Protein AF-A0A0B8ZI73-F1 (afdb_monomer_lite)

pLDDT: mean 83.58, std 16.81, range [36.66, 97.69]

Sequence (131 aa):
MQPEQAAFRKLLGKFYHRPPGGESRVDVIFRLRALMDTVSLHYGGRLVMIVAHQVVVLCLRYVIENLSEEQVLAIDREGDVANCAVTEYRLDAAQGRDGKLVLARYDVTAPLTEQATRVTSAPDQIVAARG

InterPro domains:
  IPR013078 Histidine phosphatase superfamily, clade-1 [PF00300] (16-94)
  IPR029033 Histidine phosphatase superfamily [G3DSA:3.40.50.1240] (2-121)
  IPR029033 Histidine phosphatase superfamily [SSF53254] (8-112)

Secondary structure (DSSP, 8-state):
--HHHHHHHHHHHHHH---TTS--HHHHHHHHHHHHHHHHHHHTTS-------HHHHHHHHHHHHT--HHHHHHHHHH-PPPTT-EEEEEEETTSSSS-EEEEEEEEE-TTSTTTTPPP--PPPP------

Structure (mmCIF, N/CA/C/O backbone):
data_AF-A0A0B8ZI73-F1
#
_entry.id   AF-A0A0B8ZI73-F1
#
loop_
_atom_site.group_PDB
_atom_site.id
_atom_site.type_symbol
_atom_site.label_atom_id
_atom_site.label_alt_id
_atom_site.label_comp_id
_atom_site.label_asym_id
_atom_site.label_entity_id
_atom_site.label_seq_id
_atom_site.pdbx_PDB_ins_code
_atom_site.Cartn_x
_atom_site.Cartn_y
_atom_site.Cartn_z
_atom_site.occupancy
_atom_site.B_iso_or_equiv
_atom_site.auth_seq_id
_atom_site.auth_comp_id
_atom_site.auth_asym_id
_atom_site.auth_atom_id
_atom_site.pdbx_PDB_model_num
ATOM 1 N N . MET A 1 1 ? 10.887 2.075 -25.415 1.00 60.12 1 MET A N 1
ATOM 2 C CA . MET A 1 1 ? 11.754 1.916 -24.224 1.00 60.12 1 MET A CA 1
ATOM 3 C C . MET A 1 1 ? 13.194 1.882 -24.711 1.00 60.12 1 MET A C 1
ATOM 5 O O . MET A 1 1 ? 13.459 1.120 -25.631 1.00 60.12 1 MET A O 1
ATOM 9 N N . GLN A 1 2 ? 14.092 2.714 -24.177 1.00 76.12 2 GLN A N 1
ATOM 10 C CA . GLN A 1 2 ? 15.523 2.621 -24.506 1.00 76.12 2 GLN A CA 1
ATOM 11 C C . GLN A 1 2 ? 16.070 1.263 -24.005 1.00 76.12 2 GLN A C 1
ATOM 13 O O . GLN A 1 2 ? 15.665 0.847 -22.915 1.00 76.12 2 GLN A O 1
ATOM 18 N N . PRO A 1 3 ? 16.945 0.555 -24.747 1.00 76.75 3 PRO A N 1
ATOM 19 C CA . PRO A 1 3 ? 17.412 -0.793 -24.380 1.00 76.75 3 PRO A CA 1
ATOM 20 C C . PRO A 1 3 ? 18.024 -0.870 -22.977 1.00 76.75 3 PRO A C 1
ATOM 22 O O . PRO A 1 3 ? 17.778 -1.812 -22.226 1.00 76.75 3 PRO A O 1
ATOM 25 N N . GLU A 1 4 ? 18.752 0.176 -22.597 1.00 78.56 4 GLU A N 1
ATOM 26 C CA . GLU A 1 4 ? 19.374 0.325 -21.285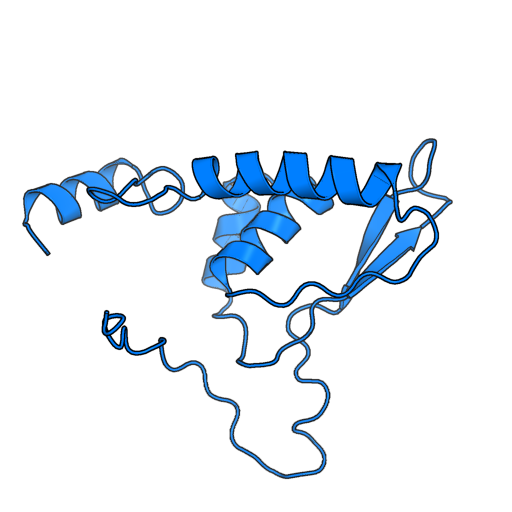 1.00 78.56 4 GLU A CA 1
ATOM 27 C C . GLU A 1 4 ? 18.338 0.334 -20.144 1.00 78.56 4 GLU A C 1
ATOM 29 O O . GLU A 1 4 ? 18.522 -0.329 -19.128 1.00 78.56 4 GLU A O 1
ATOM 34 N N . GLN A 1 5 ? 17.179 0.972 -20.340 1.00 76.88 5 GLN A N 1
ATOM 35 C CA . GLN A 1 5 ? 16.095 0.990 -19.348 1.00 76.88 5 GLN A CA 1
ATOM 36 C C . GLN A 1 5 ? 15.440 -0.379 -19.159 1.00 76.88 5 GLN A C 1
ATOM 38 O O . GLN A 1 5 ? 15.055 -0.740 -18.047 1.00 76.88 5 GLN A O 1
ATOM 43 N N . ALA A 1 6 ? 15.325 -1.163 -20.233 1.00 70.69 6 ALA A N 1
ATOM 44 C CA . ALA A 1 6 ? 14.832 -2.532 -20.137 1.00 70.69 6 ALA A CA 1
ATOM 45 C C . ALA A 1 6 ? 15.824 -3.426 -19.371 1.00 70.69 6 ALA A C 1
ATOM 47 O O . ALA A 1 6 ? 15.402 -4.237 -18.545 1.00 70.69 6 ALA A O 1
ATOM 48 N N . ALA A 1 7 ? 17.130 -3.237 -19.590 1.00 76.31 7 ALA A N 1
ATOM 49 C CA . ALA A 1 7 ? 18.179 -3.931 -18.847 1.00 76.31 7 ALA A CA 1
ATOM 50 C C . ALA A 1 7 ? 18.170 -3.555 -17.355 1.00 76.31 7 ALA A C 1
ATOM 52 O O . ALA A 1 7 ? 18.152 -4.445 -16.504 1.00 76.31 7 ALA A O 1
ATOM 53 N N . PHE A 1 8 ? 18.072 -2.261 -17.029 1.00 77.12 8 PHE A N 1
ATOM 54 C CA . PHE A 1 8 ? 17.9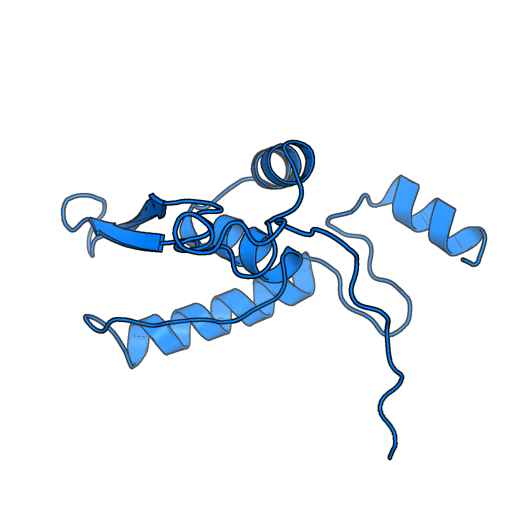56 -1.794 -15.644 1.00 77.12 8 PHE A CA 1
ATOM 55 C C . PHE A 1 8 ? 16.710 -2.331 -14.946 1.00 77.12 8 PHE A C 1
ATOM 57 O O . PHE A 1 8 ? 16.798 -2.798 -13.813 1.00 77.12 8 PHE A O 1
ATOM 64 N N . ARG A 1 9 ? 15.554 -2.330 -15.618 1.00 78.62 9 ARG A N 1
ATOM 65 C CA . ARG A 1 9 ? 14.322 -2.896 -15.055 1.00 78.62 9 ARG A CA 1
ATOM 66 C C . ARG A 1 9 ?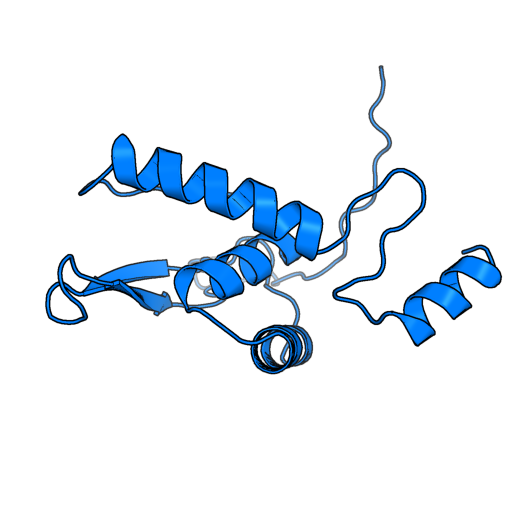 14.434 -4.401 -14.813 1.00 78.62 9 ARG A C 1
ATOM 68 O O . ARG A 1 9 ? 13.883 -4.897 -13.835 1.00 78.62 9 ARG A O 1
ATOM 75 N N . LYS A 1 10 ? 15.138 -5.128 -15.685 1.00 78.81 10 LYS A N 1
ATOM 76 C CA . LYS A 1 10 ? 15.393 -6.564 -15.508 1.00 78.81 10 LYS A CA 1
ATOM 77 C C . LYS A 1 10 ? 16.317 -6.834 -14.317 1.00 78.81 10 LYS A C 1
ATOM 79 O O . LYS A 1 10 ? 16.099 -7.811 -13.613 1.00 78.81 10 LYS A O 1
ATOM 84 N N . LEU A 1 11 ? 17.312 -5.974 -14.095 1.00 78.00 11 LEU A N 1
ATOM 85 C CA . LEU A 1 11 ? 18.271 -6.094 -12.996 1.00 78.00 11 LEU A CA 1
ATOM 86 C C . LEU A 1 11 ? 17.661 -5.719 -11.637 1.00 78.00 11 LEU A C 1
ATOM 88 O O . LEU A 1 11 ? 17.827 -6.449 -10.669 1.00 78.00 11 LEU A O 1
ATOM 92 N N . LEU A 1 12 ? 16.965 -4.581 -11.571 1.00 79.81 12 LEU A N 1
ATOM 93 C CA . LEU A 1 12 ? 16.435 -4.007 -10.326 1.00 79.81 12 LEU A CA 1
ATOM 94 C C . LEU A 1 12 ? 15.047 -4.541 -9.948 1.00 79.81 12 LEU A C 1
ATOM 96 O O . LEU A 1 12 ? 14.584 -4.338 -8.829 1.00 79.81 12 LEU A O 1
ATOM 100 N N . GLY A 1 13 ? 14.354 -5.185 -10.887 1.00 85.31 13 GLY A N 1
ATOM 101 C CA . GLY A 1 13 ? 12.977 -5.624 -10.696 1.00 85.31 13 GLY A CA 1
ATOM 102 C C . GLY A 1 13 ? 11.971 -4.467 -10.647 1.00 85.31 13 GLY A C 1
ATOM 103 O O . GLY A 1 13 ? 12.309 -3.283 -10.691 1.00 85.31 13 GLY A O 1
ATOM 104 N N . LYS A 1 14 ? 10.679 -4.815 -10.574 1.00 82.75 14 LYS A N 1
ATOM 105 C CA . LYS A 1 14 ? 9.576 -3.832 -10.574 1.00 82.75 14 LYS A CA 1
ATOM 106 C C . LYS A 1 14 ? 9.566 -2.926 -9.334 1.00 82.75 14 LYS A C 1
ATOM 108 O O . LYS A 1 14 ? 8.950 -1.866 -9.386 1.00 82.75 14 LYS A O 1
ATOM 113 N N . PHE A 1 15 ? 10.158 -3.367 -8.225 1.00 86.94 15 PHE A N 1
ATOM 114 C CA . PHE A 1 15 ? 10.062 -2.678 -6.940 1.00 86.94 15 PHE A CA 1
ATOM 115 C C . PHE A 1 15 ? 11.032 -1.493 -6.846 1.00 86.94 15 PHE A C 1
ATOM 117 O O . PHE A 1 15 ? 10.629 -0.390 -6.474 1.00 86.94 15 PHE A O 1
ATOM 124 N N . TYR A 1 16 ? 12.281 -1.703 -7.273 1.00 90.25 16 TYR A N 1
ATOM 125 C CA . TYR A 1 16 ? 13.357 -0.716 -7.164 1.00 90.25 16 TYR A CA 1
ATOM 126 C C . TYR A 1 16 ? 13.631 0.066 -8.448 1.00 90.25 16 TYR A C 1
ATOM 128 O O . TYR A 1 16 ? 14.303 1.095 -8.398 1.00 90.25 16 TYR A O 1
ATOM 136 N N . HIS A 1 17 ? 13.140 -0.390 -9.607 1.00 90.25 17 HIS A N 1
ATOM 137 C CA . HIS A 1 17 ? 13.347 0.347 -10.854 1.00 90.25 17 HIS A CA 1
ATOM 138 C C . HIS A 1 17 ? 12.706 1.736 -10.771 1.00 90.25 17 HIS A C 1
ATOM 140 O O . HIS A 1 17 ? 11.498 1.873 -10.582 1.00 90.25 17 HIS A O 1
ATOM 146 N N . ARG A 1 18 ? 13.543 2.762 -10.940 1.00 90.56 18 ARG A N 1
ATOM 147 C CA . ARG A 1 18 ? 13.137 4.159 -11.054 1.00 90.56 18 ARG A CA 1
ATOM 148 C C . ARG A 1 18 ? 13.343 4.613 -12.502 1.00 90.56 18 ARG A C 1
ATOM 150 O O . ARG A 1 18 ? 14.492 4.715 -12.936 1.00 90.56 18 ARG A O 1
ATOM 157 N N . PRO A 1 19 ? 12.275 4.861 -13.278 1.00 87.94 19 PRO A N 1
ATOM 158 C CA . PRO A 1 19 ? 12.420 5.367 -14.638 1.00 87.94 19 PRO A CA 1
ATOM 159 C C . PRO A 1 19 ? 12.961 6.812 -14.637 1.00 87.94 19 PRO A C 1
ATOM 161 O O . PRO A 1 19 ? 12.793 7.526 -13.644 1.00 87.94 19 PRO A O 1
ATOM 164 N N . PRO A 1 20 ? 13.579 7.280 -15.740 1.00 87.81 20 PRO A N 1
ATOM 165 C CA . PRO A 1 20 ? 14.062 8.655 -15.855 1.00 87.81 20 PRO A CA 1
ATOM 166 C C . PRO A 1 20 ? 12.955 9.670 -15.562 1.00 87.81 20 PRO A C 1
ATOM 168 O O . PRO A 1 20 ? 11.896 9.624 -16.184 1.00 87.81 20 PRO A O 1
ATOM 171 N N . GLY A 1 21 ? 13.196 10.565 -14.601 1.00 87.88 21 GLY A N 1
ATOM 172 C CA . GLY A 1 21 ? 12.226 11.582 -14.180 1.00 87.88 21 GLY A CA 1
ATOM 173 C C . GLY A 1 21 ? 11.002 11.052 -13.421 1.00 87.88 21 GLY A C 1
ATOM 174 O O . GLY A 1 21 ? 10.129 11.842 -13.083 1.00 87.88 21 GLY A O 1
ATOM 175 N N . GLY A 1 22 ? 10.925 9.747 -13.145 1.00 90.06 22 GLY A N 1
ATOM 176 C CA . GLY A 1 22 ? 9.828 9.137 -12.398 1.00 90.06 22 GLY A CA 1
ATOM 177 C C . GLY A 1 22 ? 10.229 8.661 -11.003 1.00 90.06 22 GLY A C 1
ATOM 178 O O . GLY A 1 22 ? 11.281 9.017 -10.461 1.00 90.06 22 GLY A O 1
ATOM 179 N N . GLU A 1 23 ? 9.366 7.823 -10.439 1.00 93.00 23 GLU A N 1
ATOM 180 C CA . GLU A 1 23 ? 9.467 7.276 -9.086 1.00 93.00 23 GLU A CA 1
ATOM 181 C C . GLU A 1 23 ? 9.515 5.744 -9.116 1.00 93.00 23 GLU A C 1
ATOM 183 O O . GLU A 1 23 ? 8.892 5.100 -9.963 1.00 93.00 23 GLU A O 1
ATOM 188 N N . SER A 1 24 ? 10.253 5.165 -8.173 1.00 94.38 24 SER A N 1
ATOM 189 C CA . SER A 1 24 ? 10.178 3.743 -7.829 1.00 94.38 24 SER A CA 1
ATOM 190 C C . SER A 1 24 ? 9.013 3.473 -6.869 1.00 94.38 24 SER A C 1
ATOM 192 O O . SER A 1 24 ? 8.462 4.396 -6.262 1.00 94.38 24 SER A O 1
ATOM 194 N N . ARG A 1 25 ? 8.660 2.196 -6.646 1.00 94.81 25 ARG A N 1
ATOM 195 C CA . ARG A 1 25 ? 7.674 1.846 -5.603 1.00 94.81 25 ARG A CA 1
ATOM 196 C C . ARG A 1 25 ? 8.161 2.263 -4.212 1.00 94.81 25 ARG A C 1
ATOM 198 O O . ARG A 1 25 ? 7.344 2.638 -3.379 1.00 94.81 25 ARG A O 1
ATOM 205 N N . VAL A 1 26 ? 9.476 2.267 -3.976 1.00 95.56 26 VAL A N 1
ATOM 206 C CA . VAL A 1 26 ? 10.082 2.724 -2.714 1.00 95.56 26 VAL A CA 1
ATOM 207 C C . VAL A 1 26 ? 9.822 4.213 -2.471 1.00 95.56 26 VAL A C 1
ATOM 209 O O . VAL A 1 26 ? 9.420 4.582 -1.368 1.00 95.56 26 VAL A O 1
ATOM 212 N N . ASP A 1 27 ? 9.978 5.053 -3.499 1.00 96.06 27 ASP A N 1
ATOM 213 C CA . ASP A 1 27 ? 9.696 6.495 -3.408 1.00 96.06 27 ASP A CA 1
ATOM 214 C C . ASP A 1 27 ? 8.212 6.743 -3.059 1.00 96.06 27 ASP A C 1
ATOM 216 O O . ASP A 1 27 ? 7.884 7.537 -2.172 1.00 96.06 27 ASP A O 1
ATOM 220 N N . VAL A 1 28 ? 7.305 5.993 -3.699 1.00 96.81 28 VAL A N 1
ATOM 221 C CA . VAL A 1 28 ? 5.859 6.045 -3.426 1.00 96.81 28 VAL A CA 1
ATOM 222 C C . VAL A 1 28 ? 5.547 5.590 -1.995 1.00 96.81 28 VAL A C 1
ATOM 224 O O . VAL A 1 28 ? 4.817 6.278 -1.282 1.00 96.81 28 VAL A O 1
ATOM 227 N N . ILE A 1 29 ? 6.121 4.469 -1.542 1.00 97.06 29 ILE A N 1
ATOM 228 C CA . ILE A 1 29 ? 5.956 3.949 -0.173 1.00 97.06 29 ILE A CA 1
ATOM 229 C C . ILE A 1 29 ? 6.396 4.986 0.860 1.00 97.06 29 ILE A C 1
ATOM 231 O O . ILE A 1 29 ? 5.710 5.171 1.865 1.00 97.06 29 ILE A O 1
ATOM 235 N N . PHE A 1 30 ? 7.510 5.681 0.623 1.00 96.44 30 PHE A N 1
ATOM 236 C CA . PHE A 1 30 ? 8.004 6.697 1.546 1.00 96.44 30 PHE A CA 1
ATOM 237 C C . PHE A 1 30 ? 6.993 7.837 1.735 1.00 96.44 30 PHE A C 1
ATOM 239 O O . PHE A 1 30 ? 6.645 8.173 2.867 1.00 96.44 30 PHE A O 1
ATOM 246 N N . ARG A 1 31 ? 6.435 8.374 0.642 1.00 96.81 31 ARG A N 1
ATOM 247 C CA . ARG A 1 31 ? 5.385 9.407 0.724 1.00 96.81 31 ARG A CA 1
ATOM 248 C C . ARG A 1 31 ? 4.095 8.886 1.353 1.00 96.81 31 ARG A C 1
ATOM 250 O O . ARG A 1 31 ? 3.441 9.619 2.091 1.00 96.81 31 ARG A O 1
ATOM 257 N N . LEU A 1 32 ? 3.728 7.632 1.091 1.00 97.69 32 LEU A N 1
ATOM 258 C CA . LEU A 1 32 ? 2.542 7.027 1.696 1.00 97.69 32 LEU A CA 1
ATOM 259 C C . LEU A 1 32 ? 2.688 6.832 3.204 1.00 97.69 32 LEU A C 1
ATOM 261 O O . LEU A 1 32 ? 1.705 7.000 3.912 1.00 97.69 32 LEU A O 1
ATOM 265 N N . ARG A 1 33 ? 3.887 6.545 3.724 1.00 97.31 33 ARG A N 1
ATOM 266 C CA . ARG A 1 33 ? 4.114 6.512 5.179 1.00 97.31 33 ARG A CA 1
ATOM 267 C C . ARG A 1 33 ? 3.822 7.871 5.816 1.00 97.31 33 ARG A C 1
ATOM 269 O O . ARG A 1 33 ? 3.025 7.932 6.741 1.00 97.31 33 ARG A O 1
ATOM 276 N N . ALA A 1 34 ? 4.340 8.955 5.237 1.00 96.81 34 ALA A N 1
ATOM 277 C CA . ALA A 1 34 ? 4.042 10.311 5.708 1.00 96.81 34 ALA A CA 1
ATOM 278 C C . ALA A 1 34 ? 2.541 10.665 5.615 1.00 96.81 34 ALA A C 1
ATOM 280 O O . ALA A 1 34 ? 1.985 11.316 6.506 1.00 96.81 34 ALA A O 1
ATOM 281 N N . LEU A 1 35 ? 1.856 10.211 4.557 1.00 96.12 35 LEU A N 1
ATOM 282 C CA . LEU A 1 35 ? 0.398 10.328 4.451 1.00 96.12 35 LEU A CA 1
ATOM 283 C C . LEU A 1 35 ? -0.299 9.589 5.604 1.00 96.12 35 LEU A C 1
ATOM 285 O O . LEU A 1 35 ? -1.173 10.162 6.250 1.00 96.12 35 LEU A O 1
ATOM 289 N N . MET A 1 36 ? 0.089 8.340 5.874 1.00 95.44 36 MET A N 1
ATOM 290 C CA . MET A 1 36 ? -0.501 7.525 6.939 1.00 95.44 36 MET A CA 1
ATOM 291 C C . MET A 1 36 ? -0.249 8.110 8.331 1.00 95.44 36 MET A C 1
ATOM 293 O O . MET A 1 36 ? -1.146 8.050 9.173 1.00 95.44 36 MET A O 1
ATOM 297 N N . ASP A 1 37 ? 0.904 8.738 8.562 1.00 95.06 37 ASP A N 1
ATOM 298 C CA . ASP A 1 37 ? 1.186 9.469 9.803 1.00 95.06 37 ASP A CA 1
ATOM 299 C C . ASP A 1 37 ? 0.212 10.646 9.975 1.00 95.06 37 ASP A C 1
ATOM 301 O O . ASP A 1 37 ? -0.405 10.808 11.029 1.00 95.06 37 ASP A O 1
ATOM 305 N N . THR A 1 38 ? -0.012 11.418 8.907 1.00 95.62 38 THR A N 1
ATOM 306 C CA . THR A 1 38 ? -0.966 12.544 8.895 1.00 95.62 38 THR A CA 1
ATOM 307 C C . THR A 1 38 ? -2.400 12.063 9.141 1.00 95.62 38 THR A C 1
ATOM 309 O O . THR A 1 38 ? -3.143 12.671 9.916 1.00 95.62 38 THR A O 1
ATOM 312 N N . VAL A 1 39 ? -2.797 10.954 8.505 1.00 94.50 3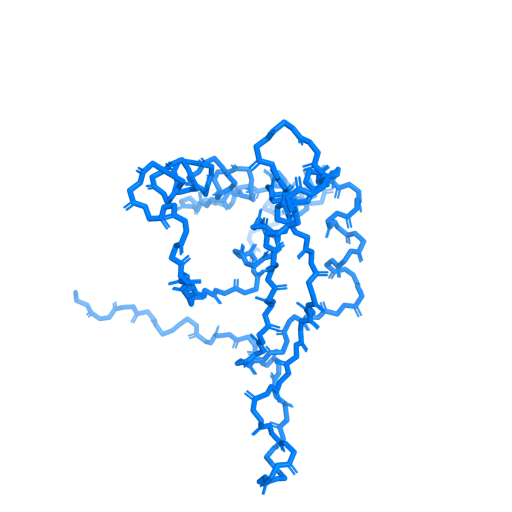9 VAL A N 1
ATOM 313 C CA . VAL A 1 39 ? -4.119 10.336 8.687 1.00 94.50 39 VAL A CA 1
ATOM 314 C C . VAL A 1 39 ? -4.309 9.882 10.132 1.00 94.50 39 VAL A C 1
ATOM 316 O O . VAL A 1 39 ? -5.330 10.198 10.742 1.00 94.50 39 VAL A O 1
ATOM 319 N N . SER A 1 40 ? -3.314 9.199 10.693 1.00 91.56 40 SER A N 1
ATOM 320 C CA . SER A 1 40 ? -3.364 8.688 12.064 1.00 91.56 40 SER A CA 1
ATOM 321 C C . SER A 1 40 ? -3.451 9.825 13.084 1.00 91.56 40 SER A C 1
ATOM 323 O O . SER A 1 40 ? -4.231 9.740 14.031 1.00 91.56 40 SER A O 1
ATOM 325 N N . LEU A 1 41 ? -2.709 10.916 12.864 1.00 94.19 41 LEU A N 1
ATOM 326 C CA . LEU A 1 41 ? -2.660 12.056 13.779 1.00 94.19 41 LEU A CA 1
ATOM 327 C C . LEU A 1 41 ? -3.934 12.913 13.754 1.00 94.19 41 LEU A C 1
ATOM 329 O O . LEU A 1 41 ? -4.395 13.360 14.803 1.00 94.19 41 LEU A O 1
ATOM 333 N N . HIS A 1 42 ? -4.502 13.169 12.573 1.00 96.06 42 HIS A N 1
ATOM 334 C CA . HIS A 1 42 ? -5.586 14.149 12.417 1.00 96.06 42 HIS A CA 1
ATOM 335 C C . HIS A 1 42 ? -6.973 13.533 12.209 1.00 96.06 42 HIS A C 1
ATOM 337 O O . HIS A 1 42 ? -7.983 14.207 12.423 1.00 96.06 42 HIS A O 1
ATOM 343 N N . TYR A 1 43 ? -7.044 12.264 11.807 1.00 93.88 43 TYR A N 1
ATOM 344 C CA . TYR A 1 43 ? -8.290 11.604 11.412 1.00 93.88 43 TYR A CA 1
ATOM 345 C C . TYR A 1 43 ? -8.514 10.263 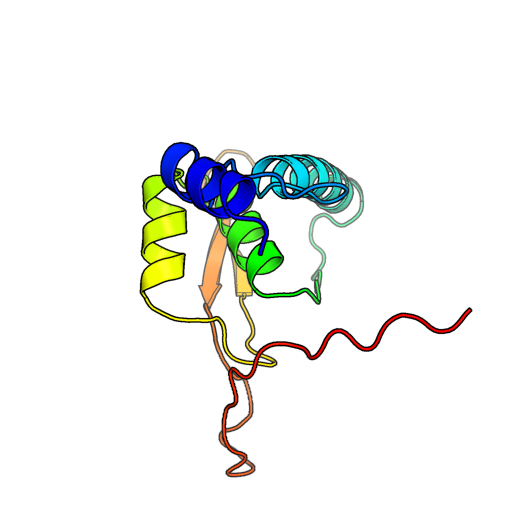12.129 1.00 93.88 43 TYR A C 1
ATOM 347 O O . TYR A 1 43 ? -9.327 9.453 11.682 1.00 93.88 43 TYR A O 1
ATOM 355 N N . GLY A 1 44 ? -7.847 10.041 13.268 1.00 89.81 44 GLY A N 1
ATOM 356 C CA . GLY A 1 44 ? -8.081 8.879 14.126 1.00 89.81 44 GLY A CA 1
ATOM 357 C C . GLY A 1 44 ? -9.566 8.697 14.473 1.00 89.81 44 GLY A C 1
ATOM 358 O O . GLY A 1 44 ? -10.267 9.654 14.805 1.00 89.81 44 GLY A O 1
ATOM 359 N N . GLY A 1 45 ? -10.060 7.462 14.345 1.00 88.75 45 GLY A N 1
ATOM 360 C CA . GLY A 1 45 ? -11.464 7.110 14.594 1.00 88.75 45 GLY A CA 1
ATOM 361 C C . GLY A 1 45 ? -12.456 7.547 13.507 1.00 88.75 45 GLY A C 1
ATOM 362 O O . GLY A 1 45 ? -13.656 7.326 13.665 1.00 88.75 45 GLY A O 1
ATOM 363 N N . ARG A 1 46 ? -11.995 8.153 12.404 1.00 93.81 46 ARG A N 1
ATOM 364 C CA . ARG A 1 46 ? -12.847 8.539 11.270 1.00 93.81 46 ARG A CA 1
ATOM 365 C C . ARG A 1 46 ? -12.724 7.545 10.120 1.00 93.81 46 ARG A C 1
ATOM 367 O O . ARG A 1 46 ? -11.703 6.888 9.944 1.00 93.81 46 ARG A O 1
ATOM 374 N N . LEU A 1 47 ? -13.770 7.485 9.300 1.00 94.31 47 LEU A N 1
ATOM 375 C CA . LEU A 1 47 ? -13.724 6.800 8.012 1.00 94.31 47 LEU A CA 1
ATOM 376 C C . LEU A 1 47 ? -12.957 7.665 7.006 1.00 94.31 47 LEU A C 1
ATOM 378 O O . LEU A 1 47 ? -13.316 8.821 6.784 1.00 94.31 47 LEU A O 1
ATOM 382 N N . VAL A 1 48 ? -11.915 7.098 6.401 1.00 95.88 48 VAL A N 1
ATOM 383 C CA . VAL A 1 48 ? -11.063 7.772 5.415 1.00 95.88 48 VAL A CA 1
ATOM 384 C C . VAL A 1 48 ? -11.143 7.015 4.094 1.00 95.88 48 VAL A C 1
ATOM 386 O O . VAL A 1 48 ? -10.903 5.811 4.055 1.00 95.88 48 VAL A O 1
ATOM 389 N N . MET A 1 49 ? -11.472 7.723 3.011 1.00 95.62 49 MET A N 1
ATOM 390 C CA . MET A 1 49 ? -11.499 7.176 1.654 1.00 95.62 49 MET A CA 1
ATOM 391 C C . MET A 1 49 ? -10.330 7.740 0.850 1.00 95.62 49 MET A C 1
ATOM 393 O O . MET A 1 49 ? -10.167 8.955 0.757 1.00 95.62 49 MET A O 1
ATOM 397 N N . ILE A 1 50 ? -9.532 6.853 0.257 1.00 95.25 50 ILE A N 1
ATOM 398 C CA . ILE A 1 50 ? -8.411 7.204 -0.617 1.00 95.25 50 ILE A CA 1
ATOM 399 C C . ILE A 1 50 ? -8.726 6.667 -2.011 1.00 95.25 50 ILE A C 1
ATOM 401 O O . ILE A 1 50 ? -8.950 5.471 -2.176 1.00 95.25 50 ILE A O 1
ATOM 405 N N . VAL A 1 51 ? -8.726 7.550 -3.010 1.00 95.75 51 VAL A N 1
ATOM 406 C CA . VAL A 1 51 ? -8.880 7.184 -4.424 1.00 95.75 51 VAL A CA 1
ATOM 407 C C . VAL A 1 51 ? -7.507 7.249 -5.075 1.00 95.75 51 VAL A C 1
ATOM 409 O O . VAL A 1 51 ? -6.856 8.293 -5.039 1.00 95.75 51 VAL A O 1
ATOM 412 N N . ALA A 1 52 ? -7.040 6.133 -5.630 1.00 93.88 52 ALA A N 1
ATOM 413 C CA . ALA A 1 52 ? -5.709 6.045 -6.213 1.00 93.88 52 ALA A CA 1
ATOM 414 C C . ALA A 1 52 ? -5.608 4.930 -7.263 1.00 93.88 52 ALA A C 1
ATOM 416 O O . ALA A 1 52 ? -6.508 4.107 -7.410 1.00 93.88 52 ALA A O 1
ATOM 417 N N . HIS A 1 53 ? -4.478 4.893 -7.969 1.00 92.75 53 HIS A N 1
ATOM 418 C CA . HIS A 1 53 ? -4.170 3.864 -8.963 1.00 92.75 53 HIS A CA 1
ATOM 419 C C . HIS A 1 53 ? -3.666 2.566 -8.312 1.00 92.75 53 HIS A C 1
ATOM 421 O O . HIS A 1 53 ? -3.155 2.578 -7.189 1.00 92.75 53 HIS A O 1
ATOM 427 N N . GLN A 1 54 ? -3.701 1.461 -9.062 1.00 91.19 54 GLN A N 1
ATOM 428 C CA . GLN A 1 54 ? -3.279 0.127 -8.610 1.00 91.19 54 GLN A CA 1
ATOM 429 C C . GLN A 1 54 ? -1.938 0.107 -7.864 1.00 91.19 54 GLN A C 1
ATOM 431 O O . GLN A 1 54 ? -1.842 -0.475 -6.786 1.00 91.19 54 GLN A O 1
ATOM 436 N N . VAL A 1 55 ? -0.894 0.746 -8.406 1.00 93.19 55 VAL A N 1
ATOM 437 C CA . VAL A 1 55 ? 0.434 0.747 -7.762 1.00 93.19 55 VAL A CA 1
ATOM 438 C C . VAL A 1 55 ? 0.369 1.367 -6.365 1.00 93.19 55 VAL A C 1
ATOM 440 O O . VAL A 1 55 ? 1.003 0.859 -5.445 1.00 93.19 55 VAL A O 1
ATOM 443 N N . VAL A 1 56 ? -0.424 2.424 -6.186 1.00 95.81 56 VAL A N 1
ATOM 444 C CA . VAL A 1 56 ? -0.611 3.085 -4.889 1.00 95.81 56 VAL A CA 1
ATOM 445 C C . VAL A 1 56 ? -1.413 2.197 -3.942 1.00 95.81 56 VAL A C 1
ATOM 447 O O . VAL A 1 56 ? -1.046 2.097 -2.776 1.00 95.81 56 VAL A O 1
ATOM 450 N N . VAL A 1 57 ? -2.442 1.499 -4.438 1.00 95.62 57 VAL A N 1
ATOM 451 C CA . VAL A 1 57 ? -3.195 0.508 -3.651 1.00 95.62 57 VAL A CA 1
ATOM 452 C C . VAL A 1 57 ? -2.249 -0.568 -3.116 1.00 95.62 57 VAL A C 1
ATOM 454 O O . VAL A 1 57 ? -2.207 -0.790 -1.910 1.00 95.62 57 VAL A O 1
ATOM 457 N N . LEU A 1 58 ? -1.415 -1.170 -3.970 1.00 95.75 58 LEU A N 1
ATOM 458 C CA . LEU A 1 58 ? -0.434 -2.180 -3.552 1.00 95.75 58 LEU A CA 1
ATOM 459 C C . LEU A 1 58 ? 0.616 -1.621 -2.578 1.00 95.75 58 LEU A C 1
ATOM 461 O O . LEU A 1 58 ? 0.992 -2.300 -1.625 1.00 95.75 58 LEU A O 1
ATOM 465 N N . CYS A 1 59 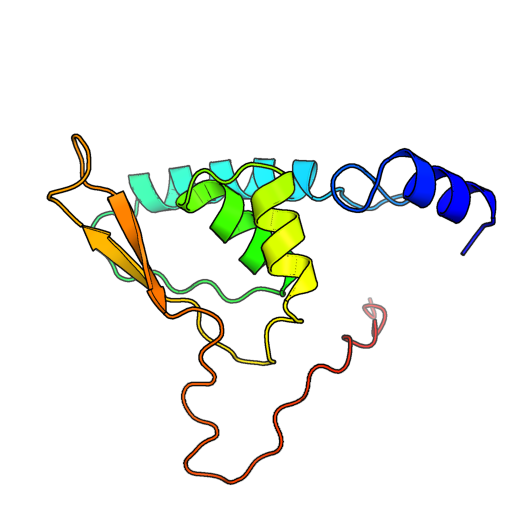? 1.069 -0.378 -2.766 1.00 97.12 59 CYS A N 1
ATOM 466 C CA . CYS A 1 59 ? 1.994 0.262 -1.827 1.00 97.12 59 CYS A CA 1
ATOM 467 C C . CYS A 1 59 ? 1.331 0.562 -0.470 1.00 97.12 59 CYS A C 1
ATOM 469 O O . CYS A 1 59 ? 1.980 0.425 0.565 1.00 97.12 59 CYS A O 1
ATOM 471 N N . LEU A 1 60 ? 0.042 0.917 -0.442 1.00 97.44 60 LEU A N 1
ATOM 472 C CA . LEU A 1 60 ? -0.723 1.043 0.801 1.00 97.44 60 LEU A CA 1
ATOM 473 C C . LEU A 1 60 ? -0.869 -0.311 1.500 1.00 97.44 60 LEU A C 1
ATOM 475 O O . LEU A 1 60 ? -0.642 -0.376 2.704 1.00 97.44 60 LEU A O 1
ATOM 479 N N . ARG A 1 61 ? -1.160 -1.393 0.760 1.00 97.19 61 ARG A N 1
ATOM 480 C CA . ARG A 1 61 ? -1.163 -2.765 1.306 1.00 97.19 61 ARG A CA 1
ATOM 481 C C . ARG A 1 61 ? 0.178 -3.109 1.953 1.00 97.19 61 ARG A C 1
ATOM 483 O O . ARG A 1 61 ? 0.213 -3.530 3.104 1.00 97.19 61 ARG A O 1
ATOM 490 N N . TYR A 1 62 ? 1.286 -2.829 1.261 1.00 97.50 62 TYR A N 1
ATOM 491 C CA . TYR A 1 62 ? 2.638 -3.016 1.796 1.00 97.50 62 TYR A CA 1
ATOM 492 C C . TYR A 1 62 ? 2.844 -2.298 3.139 1.00 97.50 62 TYR A C 1
ATOM 494 O O . TYR A 1 62 ? 3.357 -2.896 4.084 1.00 97.50 62 TYR A O 1
ATOM 502 N N . VAL A 1 63 ? 2.418 -1.034 3.243 1.00 97.00 63 VAL A N 1
ATOM 503 C CA . VAL A 1 63 ? 2.573 -0.224 4.462 1.00 97.00 63 VAL A CA 1
ATOM 504 C C . VAL A 1 63 ? 1.647 -0.691 5.589 1.00 97.00 63 VAL A C 1
ATOM 506 O O . VAL A 1 63 ? 2.111 -0.861 6.712 1.00 97.00 63 VAL A O 1
ATOM 509 N N . ILE A 1 64 ? 0.359 -0.898 5.308 1.00 95.88 64 ILE A N 1
ATOM 510 C CA . ILE A 1 64 ? -0.661 -1.205 6.323 1.00 95.88 64 ILE A CA 1
ATOM 511 C C . ILE A 1 64 ? -0.489 -2.628 6.867 1.00 95.88 64 ILE A C 1
ATOM 513 O O . ILE A 1 64 ? -0.539 -2.859 8.077 1.00 95.88 64 ILE A O 1
ATOM 517 N N . GLU A 1 65 ? -0.265 -3.594 5.977 1.00 96.06 65 GLU A N 1
ATOM 518 C CA . GLU A 1 65 ? -0.174 -5.007 6.344 1.00 96.06 65 GLU A CA 1
ATOM 519 C C . GLU A 1 65 ? 1.243 -5.402 6.806 1.00 96.06 65 GLU A C 1
ATOM 521 O O . GLU A 1 65 ? 1.404 -6.474 7.389 1.00 96.06 65 GLU A O 1
ATOM 526 N N . ASN A 1 66 ? 2.240 -4.515 6.650 1.00 95.06 66 ASN A N 1
ATOM 527 C CA . ASN A 1 66 ? 3.673 -4.773 6.865 1.00 95.06 66 ASN A CA 1
ATOM 528 C C . ASN A 1 66 ? 4.193 -5.944 6.015 1.00 95.06 66 ASN A C 1
ATOM 530 O O . ASN A 1 66 ? 4.856 -6.850 6.521 1.00 95.06 66 ASN A O 1
ATOM 534 N N . LEU A 1 67 ? 3.863 -5.931 4.722 1.00 96.44 67 LEU A N 1
ATOM 535 C CA . LEU A 1 67 ? 4.280 -6.981 3.793 1.00 96.44 67 LEU A CA 1
ATOM 536 C C . LEU A 1 67 ? 5.776 -6.891 3.486 1.00 96.44 67 LEU A C 1
ATOM 538 O O . LEU A 1 67 ? 6.361 -5.808 3.465 1.00 96.44 67 LEU A O 1
ATOM 542 N N . SER A 1 68 ? 6.380 -8.032 3.167 1.00 95.81 68 SER A N 1
ATOM 543 C CA . SER A 1 68 ? 7.670 -8.078 2.484 1.00 95.81 68 SER A CA 1
ATOM 544 C C . SER A 1 68 ? 7.524 -7.709 1.002 1.00 95.81 68 SER A C 1
ATOM 546 O O . SER A 1 68 ? 6.426 -7.720 0.433 1.00 95.81 68 SER A O 1
ATOM 548 N N . GLU A 1 69 ? 8.651 -7.413 0.346 1.00 93.94 69 GLU A N 1
ATOM 549 C CA . GLU A 1 69 ? 8.691 -7.219 -1.108 1.00 93.94 69 GLU A CA 1
ATOM 550 C C . GLU A 1 69 ? 8.116 -8.438 -1.848 1.00 93.94 69 GLU A C 1
ATOM 552 O O . GLU A 1 69 ? 7.303 -8.297 -2.760 1.00 93.94 69 GLU A O 1
ATOM 557 N N . GLU A 1 70 ? 8.497 -9.644 -1.430 1.00 93.19 70 GLU A N 1
ATOM 558 C CA . GLU A 1 70 ? 8.033 -10.880 -2.055 1.00 93.19 70 GLU A CA 1
ATOM 559 C C . GLU A 1 70 ? 6.511 -11.030 -1.962 1.00 93.19 70 GLU A C 1
ATOM 561 O O . GLU A 1 70 ? 5.870 -11.375 -2.954 1.00 93.19 70 GLU A O 1
ATOM 566 N N . GLN A 1 71 ? 5.930 -10.719 -0.800 1.00 95.62 71 GLN A N 1
ATOM 567 C CA . GLN A 1 71 ? 4.490 -10.815 -0.564 1.00 95.62 71 GLN A CA 1
ATOM 568 C C . GLN A 1 71 ? 3.705 -9.817 -1.419 1.00 95.62 71 GLN A C 1
ATOM 570 O O . GLN A 1 71 ? 2.738 -10.199 -2.076 1.00 95.62 71 GLN A O 1
ATOM 575 N N . VAL A 1 72 ? 4.129 -8.549 -1.479 1.00 94.12 72 VAL A N 1
ATOM 576 C CA . VAL A 1 72 ? 3.426 -7.558 -2.311 1.00 94.12 72 VAL A CA 1
ATOM 577 C C . VAL A 1 72 ? 3.591 -7.847 -3.804 1.00 94.12 72 VAL A C 1
ATOM 579 O O . VAL A 1 72 ? 2.669 -7.617 -4.585 1.00 94.12 72 VAL A O 1
ATOM 582 N N . LEU A 1 73 ? 4.737 -8.394 -4.219 1.00 92.06 73 LEU A N 1
ATOM 583 C CA . LEU A 1 73 ? 4.939 -8.841 -5.596 1.00 92.06 73 LEU A CA 1
ATOM 584 C C . LEU A 1 73 ? 4.168 -10.125 -5.917 1.00 92.06 73 LEU A C 1
ATOM 586 O O . LEU A 1 73 ? 3.846 -10.336 -7.081 1.00 92.06 73 LEU A O 1
ATOM 590 N N . ALA A 1 74 ? 3.879 -10.983 -4.936 1.00 93.19 74 ALA A N 1
ATOM 591 C CA . ALA A 1 74 ? 2.985 -12.123 -5.121 1.00 93.19 74 ALA A CA 1
ATOM 592 C C . ALA A 1 74 ? 1.559 -11.650 -5.410 1.00 93.19 74 ALA A C 1
ATOM 594 O O . ALA A 1 74 ? 0.990 -12.071 -6.411 1.00 93.19 74 ALA A O 1
ATOM 595 N N . ILE A 1 75 ? 1.058 -10.684 -4.636 1.00 92.12 75 ILE A N 1
ATOM 596 C CA . ILE A 1 75 ? -0.249 -10.056 -4.872 1.00 92.12 75 ILE A CA 1
ATOM 597 C C . ILE A 1 75 ? -0.294 -9.386 -6.259 1.00 92.12 75 ILE A C 1
ATOM 599 O O . ILE A 1 75 ? -1.224 -9.617 -7.019 1.00 92.12 75 ILE A O 1
ATOM 603 N N . ASP A 1 76 ? 0.744 -8.627 -6.644 1.00 90.19 76 ASP A N 1
ATOM 604 C CA . ASP A 1 76 ? 0.865 -8.006 -7.985 1.00 90.19 76 ASP A CA 1
ATOM 605 C C . ASP A 1 76 ? 0.813 -9.026 -9.138 1.00 90.19 76 ASP A C 1
ATOM 607 O O . ASP A 1 76 ? 0.533 -8.652 -10.274 1.00 90.19 76 ASP A O 1
ATOM 611 N N . ARG A 1 77 ? 1.140 -10.300 -8.879 1.00 89.44 77 ARG A N 1
ATOM 612 C CA . ARG A 1 77 ? 1.102 -11.376 -9.881 1.00 89.44 77 ARG A CA 1
ATOM 613 C C . ARG A 1 77 ? -0.255 -12.072 -9.970 1.00 89.44 77 ARG A C 1
ATOM 615 O O . ARG A 1 77 ? -0.505 -12.699 -10.995 1.00 89.44 77 ARG A O 1
ATOM 622 N N . GLU A 1 78 ? -1.090 -11.998 -8.936 1.00 87.31 78 GLU A N 1
ATOM 623 C CA . GLU A 1 78 ? -2.411 -12.646 -8.914 1.00 87.31 78 GLU A CA 1
ATOM 624 C C . GLU A 1 78 ? -3.394 -11.973 -9.877 1.00 87.31 78 GLU A C 1
ATOM 626 O O . GLU A 1 78 ? -4.246 -12.641 -10.463 1.00 87.31 78 GLU A O 1
ATOM 631 N N . GLY A 1 79 ? -3.235 -10.672 -10.103 1.00 78.81 79 GLY A N 1
ATOM 632 C CA . GLY A 1 79 ? -4.030 -9.924 -11.061 1.00 78.81 79 GLY A CA 1
ATOM 633 C C . GLY A 1 79 ? -3.882 -8.422 -10.877 1.00 78.81 79 GLY A C 1
ATOM 634 O O . GLY A 1 79 ? -3.386 -7.942 -9.856 1.00 78.81 79 GLY A O 1
ATOM 635 N N . ASP A 1 80 ? -4.319 -7.685 -11.891 1.00 80.56 80 ASP A N 1
ATOM 636 C CA . ASP A 1 80 ? -4.482 -6.242 -11.783 1.00 80.56 80 ASP A CA 1
ATOM 637 C C . ASP A 1 80 ? -5.709 -5.924 -10.919 1.00 80.56 80 ASP A C 1
ATOM 639 O O . ASP A 1 80 ? -6.720 -6.621 -10.984 1.00 80.56 80 ASP A O 1
ATOM 643 N N . VAL A 1 81 ? -5.618 -4.847 -10.138 1.00 79.31 81 VAL A N 1
ATOM 644 C CA . VAL A 1 81 ? -6.748 -4.311 -9.374 1.00 79.31 81 VAL A CA 1
ATOM 645 C C . VAL A 1 81 ? -7.771 -3.798 -10.379 1.00 79.31 81 VAL A C 1
ATOM 647 O O . VAL A 1 81 ? -7.448 -2.972 -11.237 1.00 79.31 81 VAL A O 1
ATOM 650 N N . ALA A 1 82 ? -9.003 -4.285 -10.283 1.00 81.44 82 ALA A N 1
ATOM 651 C CA . ALA A 1 82 ? -10.061 -3.907 -11.200 1.00 81.44 82 ALA A CA 1
ATOM 652 C C . ALA A 1 82 ? -10.386 -2.408 -11.091 1.00 81.44 82 ALA A C 1
ATOM 654 O O . ALA A 1 82 ? -10.324 -1.791 -10.022 1.00 81.44 82 ALA A O 1
ATOM 655 N N . ASN A 1 83 ? -10.778 -1.803 -12.215 1.00 80.38 83 ASN A N 1
ATOM 656 C CA . ASN A 1 83 ? -11.193 -0.404 -12.217 1.00 80.38 83 ASN A CA 1
ATOM 657 C C . ASN A 1 83 ? -12.377 -0.191 -11.264 1.00 80.38 83 ASN A C 1
ATOM 659 O O . ASN A 1 83 ? -13.343 -0.957 -11.270 1.00 80.38 83 ASN A O 1
ATOM 663 N N . CYS A 1 84 ? -12.290 0.867 -10.453 1.00 85.00 84 CYS A N 1
ATOM 664 C CA . CYS A 1 84 ? -13.259 1.191 -9.400 1.00 85.00 84 CYS A CA 1
ATOM 665 C C . CYS A 1 84 ? -13.442 0.090 -8.338 1.00 85.00 84 CYS A C 1
ATOM 667 O O . CYS A 1 84 ? -14.453 0.079 -7.635 1.00 85.00 84 CYS A O 1
ATOM 669 N N . ALA A 1 85 ? -12.481 -0.822 -8.194 1.00 88.19 85 ALA A N 1
ATOM 670 C CA . ALA A 1 85 ? -12.488 -1.766 -7.094 1.00 88.19 85 ALA A CA 1
ATOM 671 C C . ALA A 1 85 ? -12.150 -1.089 -5.760 1.00 88.19 85 ALA A C 1
ATOM 673 O O . ALA A 1 85 ? -11.379 -0.130 -5.677 1.00 88.19 85 ALA A O 1
ATOM 674 N N . VAL A 1 86 ? -12.732 -1.625 -4.694 1.00 92.00 86 VAL A N 1
ATOM 675 C CA . VAL A 1 86 ? -12.608 -1.139 -3.326 1.00 92.00 86 VAL A CA 1
ATOM 676 C C . VAL A 1 86 ? -11.752 -2.111 -2.526 1.00 92.00 86 VAL A C 1
ATOM 678 O O . VAL A 1 86 ? -12.007 -3.316 -2.487 1.00 92.00 86 VAL A O 1
ATOM 681 N N . THR A 1 87 ? -10.749 -1.560 -1.847 1.00 95.25 87 THR A N 1
ATOM 682 C CA . THR A 1 87 ? -9.985 -2.248 -0.802 1.00 95.25 87 THR A CA 1
ATOM 683 C C . THR A 1 87 ? -10.343 -1.618 0.543 1.00 95.25 87 THR A C 1
ATOM 685 O O . THR A 1 87 ? -10.150 -0.420 0.735 1.00 95.25 87 THR A O 1
ATOM 688 N N . GLU A 1 88 ? -10.899 -2.410 1.458 1.00 96.38 88 GLU A N 1
ATOM 689 C CA . GLU A 1 88 ? -11.430 -1.961 2.749 1.00 96.38 88 GLU A CA 1
ATOM 690 C C . GLU A 1 88 ? -10.564 -2.500 3.890 1.00 96.38 88 GLU A C 1
ATOM 692 O O . GLU A 1 88 ? -10.308 -3.703 3.965 1.00 96.38 88 GLU A O 1
ATOM 697 N N . TYR A 1 89 ? -10.181 -1.618 4.814 1.00 96.81 89 TYR A N 1
ATOM 698 C CA . TYR A 1 89 ? -9.536 -1.970 6.077 1.00 96.81 89 TYR A CA 1
ATOM 699 C C . TYR A 1 89 ? -10.430 -1.590 7.249 1.00 96.81 89 TYR A C 1
ATOM 701 O O . TYR A 1 89 ? -11.093 -0.553 7.223 1.00 96.81 89 TYR A O 1
ATOM 709 N N . ARG A 1 90 ? -10.410 -2.409 8.301 1.00 95.44 90 ARG A N 1
ATOM 710 C CA . ARG A 1 90 ? -11.104 -2.137 9.563 1.00 95.44 90 ARG A CA 1
ATOM 711 C C . ARG A 1 90 ? -10.115 -2.145 10.709 1.00 95.44 90 ARG A C 1
ATOM 713 O O . ARG A 1 90 ? -9.206 -2.968 10.734 1.00 95.44 90 ARG A O 1
ATOM 720 N N . LEU A 1 91 ? -10.298 -1.227 11.651 1.00 94.12 91 LEU A N 1
ATOM 721 C CA . LEU A 1 91 ? -9.523 -1.231 12.882 1.00 94.12 91 LEU A CA 1
ATOM 722 C C . LEU A 1 91 ? -9.971 -2.413 13.745 1.00 94.12 91 LEU A C 1
ATOM 724 O O . LEU A 1 91 ? -11.130 -2.486 14.151 1.00 94.12 91 LEU A O 1
ATOM 728 N N . ASP A 1 92 ? -9.042 -3.313 14.030 1.00 94.31 92 ASP A N 1
ATOM 729 C CA . ASP A 1 92 ? -9.188 -4.351 15.036 1.00 94.31 92 ASP A CA 1
ATOM 730 C C . ASP A 1 92 ? -8.458 -3.906 16.306 1.00 94.31 92 ASP A C 1
ATOM 732 O O . ASP A 1 92 ? -7.226 -3.893 16.365 1.00 94.31 92 ASP A O 1
ATOM 736 N N . ALA A 1 93 ? -9.232 -3.516 17.320 1.00 91.50 93 ALA A N 1
ATOM 737 C CA . ALA A 1 93 ? -8.710 -3.051 18.603 1.00 91.50 93 ALA A CA 1
ATOM 738 C C . ALA A 1 93 ? -8.044 -4.168 19.426 1.00 91.50 93 ALA A C 1
ATOM 740 O O . ALA A 1 93 ? -7.303 -3.866 20.357 1.00 91.50 93 ALA A O 1
ATOM 741 N N . ALA A 1 94 ? -8.283 -5.444 19.099 1.00 92.06 94 ALA A N 1
ATOM 742 C CA . ALA A 1 94 ? -7.662 -6.569 19.794 1.00 92.06 94 ALA A CA 1
ATOM 743 C C . ALA A 1 94 ? -6.240 -6.873 19.287 1.00 92.06 94 ALA A C 1
ATOM 745 O O . ALA A 1 94 ? -5.514 -7.645 19.916 1.00 92.06 94 ALA A O 1
ATOM 746 N N . GLN A 1 95 ? -5.825 -6.284 18.159 1.00 87.44 95 GLN A N 1
ATOM 747 C CA . GLN A 1 95 ? -4.517 -6.532 17.558 1.00 87.44 95 GLN A CA 1
ATOM 748 C C . GLN A 1 95 ? -3.543 -5.378 17.800 1.00 87.44 95 GLN A C 1
ATOM 750 O O . GLN A 1 95 ? -3.627 -4.330 17.169 1.00 87.44 95 GLN A O 1
ATOM 755 N N . GLY A 1 96 ? -2.548 -5.610 18.658 1.00 82.38 96 GLY A N 1
ATOM 756 C CA . GLY A 1 96 ? -1.530 -4.612 18.998 1.00 82.38 96 GLY A CA 1
ATOM 757 C C . GLY A 1 96 ? -1.978 -3.651 20.101 1.00 82.38 96 GLY A C 1
ATOM 758 O O . GLY A 1 96 ? -3.074 -3.763 20.639 1.00 82.38 96 GLY A O 1
ATOM 759 N N . ARG A 1 97 ? -1.096 -2.718 20.476 1.00 84.31 97 ARG A N 1
ATOM 760 C CA . ARG A 1 97 ? -1.325 -1.809 21.612 1.00 84.31 97 ARG A CA 1
ATOM 761 C C . ARG A 1 97 ? -2.439 -0.791 21.352 1.00 84.31 97 ARG A C 1
ATOM 763 O O . ARG A 1 97 ? -3.229 -0.533 22.251 1.00 84.31 97 ARG A O 1
ATOM 770 N N . ASP A 1 98 ? -2.495 -0.259 20.134 1.00 83.62 98 ASP A N 1
ATOM 771 C CA . ASP A 1 98 ? -3.414 0.817 19.733 1.00 83.62 98 ASP A CA 1
ATOM 772 C C . ASP A 1 98 ? -4.423 0.347 18.662 1.00 83.62 98 ASP A C 1
ATOM 774 O O . ASP A 1 98 ? -5.071 1.150 17.990 1.00 83.62 98 ASP A O 1
ATOM 778 N N . GLY A 1 99 ? -4.555 -0.973 18.498 1.00 88.88 99 GLY A N 1
ATOM 779 C CA . GLY A 1 99 ? -5.281 -1.604 17.399 1.00 88.88 99 GLY A CA 1
ATOM 780 C C . GLY A 1 99 ? -4.492 -1.632 16.084 1.00 88.88 99 GLY A C 1
ATOM 781 O O . GLY A 1 99 ? -3.503 -0.920 15.895 1.00 88.88 99 GLY A O 1
ATOM 782 N N . LYS A 1 100 ? -4.934 -2.477 15.149 1.00 92.50 100 LYS A N 1
ATOM 783 C CA . LYS A 1 100 ? -4.323 -2.630 13.820 1.00 92.50 100 LYS A CA 1
ATOM 784 C C . LYS A 1 100 ? -5.387 -2.535 12.735 1.00 92.50 100 LYS A C 1
ATOM 786 O O . LYS A 1 100 ? -6.484 -3.060 12.886 1.00 92.50 100 LYS A O 1
ATOM 791 N N . LEU A 1 101 ? -5.057 -1.896 11.615 1.00 94.56 101 LEU A N 1
ATOM 792 C CA . LEU A 1 101 ? -5.874 -1.986 10.407 1.00 94.56 101 LEU A CA 1
ATOM 793 C C . LEU A 1 101 ? -5.729 -3.385 9.794 1.00 94.56 101 LEU A C 1
ATOM 795 O O . LEU A 1 101 ? -4.639 -3.793 9.394 1.00 94.56 101 LEU A O 1
ATOM 799 N N . VAL A 1 102 ? -6.839 -4.111 9.721 1.00 95.50 102 VAL A N 1
ATOM 800 C CA . VAL A 1 102 ? -6.932 -5.460 9.158 1.00 95.50 102 VAL A CA 1
ATOM 801 C C . VAL A 1 102 ? -7.720 -5.396 7.858 1.00 95.50 102 VAL A C 1
ATOM 803 O O . VAL A 1 102 ? -8.746 -4.717 7.774 1.00 95.50 102 VAL A O 1
ATOM 806 N N . LEU A 1 103 ? -7.223 -6.082 6.831 1.00 96.88 103 LEU A N 1
ATOM 807 C CA . LEU A 1 103 ? -7.863 -6.152 5.523 1.00 96.88 103 LEU A CA 1
ATOM 808 C C . LEU A 1 103 ? -9.224 -6.850 5.648 1.00 96.88 103 LEU A C 1
ATOM 810 O O . LEU A 1 103 ? -9.299 -8.024 6.001 1.00 96.88 103 LEU A O 1
ATOM 814 N N . ALA A 1 104 ? -10.299 -6.122 5.359 1.00 95.69 104 ALA A N 1
ATOM 815 C CA . ALA A 1 104 ? -11.662 -6.644 5.373 1.00 95.69 104 ALA A CA 1
ATOM 816 C C . ALA A 1 104 ? -12.108 -7.096 3.979 1.00 95.69 104 ALA A C 1
ATOM 818 O O . ALA A 1 104 ? -12.801 -8.103 3.844 1.00 95.69 104 ALA A O 1
ATOM 819 N N . ARG A 1 105 ? -11.730 -6.342 2.939 1.00 93.75 105 ARG A N 1
ATOM 820 C CA . ARG A 1 105 ? -12.054 -6.632 1.537 1.00 93.75 105 ARG A CA 1
ATOM 821 C C . ARG A 1 105 ? -10.913 -6.184 0.639 1.00 93.75 105 ARG A C 1
ATOM 823 O O . ARG A 1 105 ? -10.346 -5.119 0.866 1.00 93.75 105 ARG A O 1
ATOM 830 N N . TYR A 1 106 ? -10.614 -6.959 -0.392 1.00 93.12 106 TYR A N 1
ATOM 831 C CA . TYR A 1 106 ? -9.628 -6.606 -1.406 1.00 93.12 106 TYR A CA 1
ATOM 832 C C . TYR A 1 106 ? -10.241 -6.745 -2.790 1.00 93.12 106 TYR A C 1
ATOM 834 O O . TYR A 1 106 ? -10.950 -7.715 -3.044 1.00 93.12 106 TYR A O 1
ATOM 842 N N . ASP A 1 107 ? -9.961 -5.759 -3.642 1.00 88.81 107 ASP A N 1
ATOM 843 C CA . ASP A 1 107 ? -10.328 -5.760 -5.057 1.00 88.81 107 ASP A CA 1
ATOM 844 C C . ASP A 1 107 ? -11.828 -6.016 -5.324 1.00 88.81 107 ASP A C 1
ATOM 846 O O . ASP A 1 107 ? -12.227 -6.705 -6.260 1.00 88.81 107 ASP A O 1
ATOM 850 N N . VAL A 1 108 ? -12.700 -5.459 -4.472 1.00 86.50 108 VAL A N 1
ATOM 851 C CA . VAL A 1 108 ? -14.150 -5.658 -4.593 1.00 86.50 108 VAL A CA 1
ATOM 852 C C . VAL A 1 108 ? -14.765 -4.577 -5.471 1.00 86.50 108 VAL A C 1
ATOM 854 O O . VAL A 1 108 ? -14.805 -3.407 -5.102 1.00 86.50 108 VAL A O 1
ATOM 857 N N . THR A 1 109 ? -15.338 -4.962 -6.605 1.00 81.19 109 THR A N 1
ATOM 858 C CA . THR A 1 109 ? -16.072 -4.071 -7.520 1.00 81.19 109 THR A CA 1
ATOM 859 C C . THR A 1 109 ? -17.514 -3.829 -7.043 1.00 81.19 109 THR A C 1
ATOM 861 O O . THR A 1 109 ? -18.495 -4.248 -7.657 1.00 81.19 109 THR A O 1
ATOM 864 N N . ALA A 1 110 ? -17.661 -3.174 -5.892 1.00 57.75 110 ALA A N 1
ATOM 865 C CA . ALA A 1 110 ? -18.955 -2.841 -5.297 1.00 57.75 110 ALA A CA 1
ATOM 866 C C . ALA A 1 110 ? -19.486 -1.506 -5.873 1.00 57.75 110 ALA A C 1
ATOM 868 O O . ALA A 1 110 ? -19.030 -0.475 -5.379 1.00 57.75 110 ALA A O 1
ATOM 869 N N . PRO A 1 111 ? -20.407 -1.439 -6.871 1.00 53.91 111 PRO A N 1
ATOM 870 C CA . PRO A 1 111 ? -21.296 -2.474 -7.418 1.00 53.91 111 PRO A CA 1
ATOM 871 C C . PRO A 1 111 ? -21.354 -2.492 -8.973 1.00 53.91 111 PRO A C 1
ATOM 873 O O . PRO A 1 111 ? -22.066 -1.703 -9.590 1.00 53.91 111 PRO A O 1
ATOM 876 N N . LEU A 1 112 ? -20.687 -3.442 -9.637 1.00 50.00 112 LEU A N 1
ATOM 877 C CA . LEU A 1 112 ? -20.957 -3.766 -11.059 1.00 50.00 112 LEU A CA 1
ATOM 878 C C . LEU A 1 112 ? -21.965 -4.919 -11.231 1.00 50.00 112 LEU A C 1
ATOM 880 O O . LEU A 1 112 ? -22.316 -5.290 -12.351 1.00 50.00 112 LEU A O 1
ATOM 884 N N . THR A 1 113 ? -22.483 -5.456 -10.125 1.00 48.38 113 THR A N 1
ATOM 885 C CA . THR A 1 113 ? -23.441 -6.570 -10.115 1.00 48.38 113 THR A CA 1
ATOM 886 C C . THR A 1 113 ? -24.889 -6.141 -10.393 1.00 48.38 113 THR A C 1
ATOM 888 O O . THR A 1 113 ? -25.680 -6.983 -10.801 1.00 48.38 113 THR A O 1
ATOM 891 N N . GLU A 1 114 ? -25.240 -4.852 -10.258 1.00 46.56 114 GLU A N 1
ATOM 892 C CA . GLU A 1 114 ? -26.598 -4.340 -10.553 1.00 46.56 114 GLU A CA 1
ATOM 893 C C . GLU A 1 114 ? -26.780 -3.804 -11.988 1.00 46.56 114 GLU A C 1
ATOM 895 O O . GLU A 1 114 ? -27.911 -3.601 -12.420 1.00 46.56 114 GLU A O 1
ATOM 900 N N . GLN A 1 115 ? -25.702 -3.602 -12.760 1.00 45.19 115 GLN A N 1
ATOM 901 C CA . GLN A 1 115 ? -25.781 -2.954 -14.085 1.00 45.19 115 GLN A CA 1
ATOM 902 C C . GLN A 1 115 ? -25.196 -3.762 -15.256 1.00 45.19 115 GLN A C 1
ATOM 904 O O . GLN A 1 115 ? -25.217 -3.272 -16.381 1.00 45.19 115 GLN A O 1
ATOM 909 N N . ALA A 1 116 ? -24.694 -4.986 -15.035 1.00 52.38 116 ALA A N 1
ATOM 910 C CA . ALA A 1 116 ? -24.078 -5.817 -16.085 1.00 52.38 116 ALA A CA 1
ATOM 911 C C . ALA A 1 116 ? -22.995 -5.082 -16.911 1.00 52.38 116 ALA A C 1
ATOM 913 O O . ALA A 1 116 ? -22.772 -5.375 -18.087 1.00 52.38 116 ALA A O 1
ATOM 914 N N . THR A 1 117 ? -22.306 -4.118 -16.299 1.00 50.03 117 THR A N 1
ATOM 915 C CA . THR A 1 117 ? -21.245 -3.364 -16.965 1.00 50.03 117 THR A CA 1
ATOM 916 C C . THR A 1 117 ? -19.944 -4.160 -16.874 1.00 50.03 117 THR A C 1
ATOM 918 O O . THR A 1 117 ? -19.550 -4.647 -15.814 1.00 50.03 117 THR A O 1
ATOM 921 N N . ARG A 1 118 ? -19.274 -4.334 -18.015 1.00 56.03 118 ARG A N 1
ATOM 922 C CA . ARG A 1 118 ? -18.035 -5.111 -18.125 1.00 56.03 118 ARG A CA 1
ATOM 923 C C . ARG A 1 118 ? -16.940 -4.503 -17.242 1.00 56.03 118 ARG A C 1
ATOM 925 O O . ARG A 1 118 ? -16.545 -3.360 -17.457 1.00 56.03 118 ARG A O 1
ATOM 932 N N . VAL A 1 119 ? -16.405 -5.292 -16.307 1.00 59.16 119 VAL A N 1
ATOM 933 C CA . VAL A 1 119 ? -15.174 -4.956 -15.575 1.00 59.16 119 VAL A CA 1
ATOM 934 C C . VAL A 1 119 ? -14.038 -4.799 -16.590 1.00 59.16 119 VAL A C 1
ATOM 936 O O . VAL A 1 119 ? -13.832 -5.666 -17.444 1.00 59.16 119 VAL A O 1
ATOM 939 N N . THR A 1 120 ? -13.323 -3.679 -16.531 1.00 62.50 120 THR A N 1
ATOM 940 C CA . THR A 1 120 ? -12.175 -3.397 -17.399 1.00 62.50 120 THR A CA 1
ATOM 941 C C . THR A 1 120 ? -10.909 -3.237 -16.561 1.00 62.50 120 THR A C 1
ATOM 943 O O . THR A 1 120 ? -10.969 -2.766 -15.428 1.00 62.50 120 THR A O 1
ATOM 946 N N . SER A 1 121 ? -9.773 -3.635 -17.132 1.00 60.22 121 SER A N 1
ATOM 947 C CA . SER A 1 121 ? -8.418 -3.466 -16.580 1.00 60.22 121 SER A CA 1
ATOM 948 C C . SER A 1 121 ? -7.490 -2.761 -17.580 1.00 60.22 121 SER A C 1
ATOM 950 O O . SER A 1 121 ? -6.272 -2.909 -17.542 1.00 60.22 121 SER A O 1
ATOM 952 N N . ALA A 1 122 ? -8.066 -2.039 -18.550 1.00 63.16 122 ALA A N 1
ATOM 953 C CA . ALA A 1 122 ? -7.278 -1.374 -19.579 1.00 63.16 122 ALA A CA 1
ATOM 954 C C . ALA A 1 122 ? -6.371 -0.306 -18.937 1.00 63.16 122 ALA A C 1
ATOM 956 O O . ALA A 1 122 ? -6.860 0.464 -18.109 1.00 63.16 122 ALA A O 1
ATOM 957 N N . PRO A 1 123 ? -5.080 -0.243 -19.311 1.00 53.81 123 PRO A N 1
ATOM 958 C CA . PRO A 1 123 ? -4.165 0.753 -18.773 1.00 53.81 123 PRO A CA 1
ATOM 959 C C . PRO A 1 123 ? -4.631 2.166 -19.135 1.00 53.81 123 PRO A C 1
ATOM 961 O O . PRO A 1 123 ? -5.092 2.397 -20.257 1.00 53.81 123 PRO A O 1
ATOM 964 N N . ASP A 1 124 ? -4.459 3.109 -18.205 1.00 51.25 124 ASP A N 1
ATOM 965 C CA . ASP A 1 124 ? -4.687 4.530 -18.466 1.00 51.25 124 ASP A CA 1
ATOM 966 C C . ASP A 1 124 ? -3.876 4.959 -19.696 1.00 51.25 124 ASP A C 1
ATOM 968 O O . ASP A 1 124 ? -2.647 4.819 -19.747 1.00 51.25 124 ASP A O 1
ATOM 972 N N . GLN A 1 125 ? -4.559 5.499 -20.707 1.00 40.81 125 GLN A N 1
ATOM 973 C CA . GLN A 1 125 ? -3.866 6.218 -21.764 1.00 40.81 125 GLN A CA 1
ATOM 974 C C . GLN A 1 125 ? -3.317 7.498 -21.144 1.00 40.81 125 GLN A C 1
ATOM 976 O O . GLN A 1 125 ? -4.078 8.323 -20.643 1.00 40.81 125 GLN A O 1
ATOM 981 N N . ILE A 1 126 ? -1.994 7.670 -21.181 1.00 38.97 126 ILE A N 1
ATOM 982 C CA . ILE A 1 126 ? -1.354 8.928 -20.798 1.00 38.97 126 ILE A CA 1
ATOM 983 C C . ILE A 1 126 ? -1.804 9.985 -21.810 1.00 38.97 126 ILE A C 1
ATOM 985 O O . ILE A 1 126 ? -1.190 10.170 -22.861 1.00 38.97 126 ILE A O 1
ATOM 989 N N . VAL A 1 127 ? -2.904 10.671 -21.511 1.00 43.09 127 VAL A N 1
ATOM 990 C CA . VAL A 1 127 ? -3.254 11.918 -22.177 1.00 43.09 127 VAL A CA 1
ATOM 991 C C . VAL A 1 127 ? -2.321 12.948 -21.566 1.00 43.09 127 VAL A C 1
ATOM 993 O O . VAL A 1 127 ? -2.505 13.361 -20.423 1.00 43.09 127 VAL A O 1
ATOM 996 N N . ALA A 1 128 ? -1.252 13.281 -22.291 1.00 39.97 128 ALA A N 1
ATOM 997 C CA . ALA A 1 128 ? -0.319 14.323 -21.888 1.00 39.97 128 ALA A CA 1
ATOM 998 C C . ALA A 1 128 ? -1.104 15.556 -21.413 1.00 39.97 128 ALA A C 1
ATOM 1000 O O . ALA A 1 128 ? -1.983 16.044 -22.131 1.00 39.97 128 ALA A O 1
ATOM 1001 N N . ALA A 1 129 ? -0.808 16.021 -20.197 1.00 42.75 129 ALA A N 1
ATOM 1002 C CA . ALA A 1 129 ? -1.393 17.235 -19.654 1.00 42.75 129 ALA A CA 1
ATOM 1003 C C . ALA A 1 129 ? -1.184 18.375 -20.661 1.00 42.75 129 ALA A C 1
ATOM 1005 O O . ALA A 1 129 ? -0.056 18.669 -21.063 1.00 42.75 129 ALA A O 1
ATOM 1006 N N . ARG A 1 130 ? -2.282 18.982 -21.118 1.00 42.69 130 ARG A N 1
ATOM 1007 C CA . ARG A 1 130 ? -2.222 20.258 -21.824 1.00 42.69 130 ARG A CA 1
ATOM 1008 C C . ARG A 1 130 ? -2.059 21.353 -20.776 1.00 42.69 130 ARG A C 1
ATOM 1010 O O . ARG A 1 130 ? -2.998 21.550 -20.014 1.00 42.69 130 ARG A O 1
ATOM 1017 N N . GLY A 1 131 ? -0.944 22.079 -20.855 1.00 36.66 131 GLY A N 1
ATOM 1018 C CA . GLY A 1 131 ? -0.790 23.439 -20.323 1.00 36.66 131 GLY A CA 1
ATOM 1019 C C . GLY A 1 131 ? -0.442 23.521 -18.852 1.00 36.66 131 GLY A C 1
ATOM 1020 O O . GLY A 1 131 ? -1.335 23.239 -18.030 1.00 36.66 131 GLY A O 1
#

Radius of gyration: 17.07 Å; chains: 1; bounding box: 46×36×46 Å

Foldseek 3Di:
DPPVLVVQCVVLPQQRRAPVVGDHLVRLLVVVVVVVVVCCVPPPPHDDDDDDAQSNVLSVCCVQVVDDPVRSVVVVVVDTQWVCFDWDWDFDCVPDDRTGTDTPDGSHNVPPPVPVDDTDDDDDDCPDDDD

Organism: NCBI:txid48936